Protein AF-A0A2V8P7U5-F1 (afdb_monomer_lite)

Secondary structure (DSSP, 8-state):
--HHHHHHHHHHHHHHTGGG-SEEESSSTTSPPPPTT--HHHHHHHHHHHHHTTSEEEEE---TT-S----EEEEE-HHHHHHHHS-PPPSS-----GGGS----------------

Radius of gyration: 17.37 Å; chains: 1; bounding box: 33×24×70 Å

Structure (mmCIF, N/CA/C/O backbone):
data_AF-A0A2V8P7U5-F1
#
_entry.id   AF-A0A2V8P7U5-F1
#
loop_
_atom_site.group_PDB
_atom_site.id
_atom_site.type_symbol
_atom_site.label_atom_id
_atom_site.label_alt_id
_atom_site.label_comp_id
_atom_site.label_asym_id
_atom_site.label_entity_id
_atom_site.label_seq_id
_atom_site.pdbx_PDB_ins_code
_atom_site.Cartn_x
_atom_site.Cartn_y
_atom_site.Cartn_z
_atom_site.occupancy
_atom_site.B_iso_or_equiv
_atom_site.auth_seq_id
_atom_site.auth_comp_id
_atom_site.auth_asym_id
_atom_site.auth_atom_id
_atom_site.pdbx_PDB_model_num
ATOM 1 N N . MET A 1 1 ? -8.932 -8.031 -11.245 1.00 74.25 1 MET A N 1
ATOM 2 C CA . MET A 1 1 ? -9.147 -7.725 -9.808 1.00 74.25 1 MET A CA 1
ATOM 3 C C . MET A 1 1 ? -9.443 -6.232 -9.661 1.00 74.25 1 MET A C 1
ATOM 5 O O . MET A 1 1 ? -8.947 -5.476 -10.484 1.00 74.25 1 MET A O 1
ATOM 9 N N . LYS A 1 2 ? -10.266 -5.793 -8.693 1.00 84.69 2 LYS A N 1
ATOM 10 C CA . LYS A 1 2 ? -10.538 -4.354 -8.479 1.00 84.69 2 LYS A CA 1
ATOM 11 C C . LYS A 1 2 ? -9.325 -3.661 -7.843 1.00 84.69 2 LYS A C 1
ATOM 13 O O . LYS A 1 2 ? -8.688 -4.234 -6.966 1.00 84.69 2 LYS A O 1
ATOM 18 N N . ASP A 1 3 ? -9.080 -2.411 -8.225 1.00 86.00 3 ASP A N 1
ATOM 19 C CA . ASP A 1 3 ? -7.978 -1.562 -7.737 1.00 86.00 3 ASP A CA 1
ATOM 20 C C . ASP A 1 3 ? -7.973 -1.425 -6.198 1.00 86.00 3 ASP A C 1
ATOM 22 O O . ASP A 1 3 ? -6.934 -1.497 -5.546 1.00 86.00 3 ASP A O 1
ATOM 26 N N . SER A 1 4 ? -9.163 -1.355 -5.586 1.00 88.31 4 SER A N 1
ATOM 27 C CA . SER A 1 4 ? -9.331 -1.301 -4.126 1.00 88.31 4 SER A CA 1
ATOM 28 C C . SER A 1 4 ? -8.852 -2.562 -3.403 1.00 88.31 4 SER A C 1
ATOM 30 O O . SER A 1 4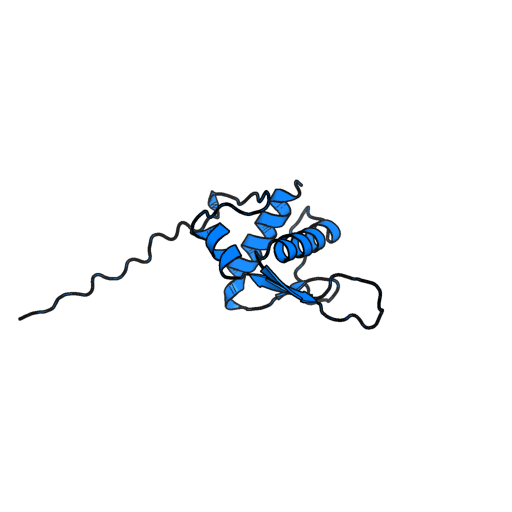 ? -8.362 -2.467 -2.280 1.00 88.31 4 SER A O 1
ATOM 32 N N . VAL A 1 5 ? -8.968 -3.731 -4.039 1.00 89.12 5 VAL A N 1
ATOM 33 C CA . VAL A 1 5 ? -8.516 -5.019 -3.487 1.00 89.12 5 VAL A CA 1
ATOM 34 C C . VAL A 1 5 ? -6.998 -5.123 -3.562 1.00 89.12 5 VAL A C 1
ATOM 36 O O . VAL A 1 5 ? -6.375 -5.606 -2.621 1.00 89.12 5 VAL A O 1
ATOM 39 N N . VAL A 1 6 ? -6.391 -4.636 -4.649 1.00 92.25 6 VAL A N 1
ATOM 40 C CA . VAL A 1 6 ? -4.928 -4.615 -4.791 1.00 92.25 6 VAL A CA 1
ATOM 41 C C . VAL A 1 6 ? -4.306 -3.736 -3.706 1.00 92.25 6 VAL A C 1
ATOM 43 O O . VAL A 1 6 ? -3.409 -4.192 -3.002 1.00 92.25 6 VAL A O 1
ATOM 46 N N . ARG A 1 7 ? -4.851 -2.529 -3.492 1.00 93.38 7 ARG A N 1
ATOM 47 C CA . ARG A 1 7 ? -4.444 -1.648 -2.386 1.00 93.38 7 ARG A CA 1
ATOM 48 C C . ARG A 1 7 ? -4.588 -2.305 -1.018 1.00 93.38 7 ARG A C 1
ATOM 50 O O . ARG A 1 7 ? -3.670 -2.224 -0.214 1.00 93.38 7 ARG A O 1
ATOM 57 N N . GLY A 1 8 ? -5.716 -2.967 -0.758 1.00 91.56 8 GLY A N 1
ATOM 58 C CA . GLY A 1 8 ? -5.953 -3.625 0.529 1.00 91.56 8 GLY A CA 1
ATOM 59 C C . GLY A 1 8 ? -4.958 -4.743 0.800 1.00 91.56 8 GLY A C 1
ATOM 60 O O . GLY A 1 8 ? -4.379 -4.801 1.879 1.00 91.56 8 GLY A O 1
ATOM 61 N N . ARG A 1 9 ? -4.680 -5.576 -0.209 1.00 91.12 9 ARG A N 1
ATOM 62 C CA . ARG A 1 9 ? -3.659 -6.628 -0.113 1.00 91.12 9 ARG A CA 1
ATOM 63 C C . ARG A 1 9 ? -2.257 -6.065 0.105 1.00 91.12 9 ARG A C 1
ATOM 65 O O . ARG A 1 9 ? -1.500 -6.643 0.875 1.00 91.12 9 ARG A O 1
ATOM 72 N N . LEU A 1 10 ? -1.915 -4.956 -0.551 1.00 93.25 10 LEU A N 1
ATOM 73 C CA . LEU A 1 10 ? -0.611 -4.315 -0.382 1.00 93.25 10 LEU A CA 1
ATOM 74 C C . LEU A 1 10 ? -0.443 -3.723 1.016 1.00 93.25 10 LEU A C 1
ATOM 76 O O . LEU A 1 10 ? 0.581 -3.943 1.658 1.00 93.25 10 LEU A O 1
ATOM 80 N N . LEU A 1 11 ? -1.464 -3.015 1.501 1.00 92.69 11 LEU A N 1
ATOM 81 C CA . LEU A 1 11 ? -1.451 -2.431 2.837 1.00 92.69 11 LEU A CA 1
ATOM 82 C C . LEU A 1 11 ? -1.370 -3.521 3.917 1.00 92.69 11 LEU A C 1
ATOM 84 O O . LEU A 1 11 ? -0.586 -3.393 4.852 1.00 92.69 11 LEU A O 1
ATOM 88 N N . GLN A 1 12 ? -2.111 -4.621 3.746 1.00 91.94 12 GLN A N 1
ATOM 89 C CA . GLN A 1 12 ? -2.055 -5.779 4.640 1.00 91.94 12 GLN A CA 1
ATOM 90 C C . GLN A 1 12 ? -0.660 -6.412 4.673 1.00 91.94 12 GLN A C 1
ATOM 92 O O . GLN A 1 12 ? -0.129 -6.654 5.751 1.00 91.94 12 GLN A O 1
ATOM 97 N N . LEU A 1 13 ? -0.044 -6.624 3.508 1.00 93.06 13 LEU A N 1
ATOM 98 C CA . LEU A 1 13 ? 1.302 -7.183 3.410 1.00 93.06 13 LEU A CA 1
ATOM 99 C C . LEU A 1 13 ? 2.328 -6.322 4.162 1.00 93.06 13 LEU A C 1
ATOM 101 O O . LEU A 1 13 ? 3.132 -6.850 4.925 1.00 93.06 13 LEU A O 1
ATOM 105 N N . LEU A 1 14 ? 2.293 -5.000 3.968 1.00 94.06 14 LEU A N 1
ATOM 106 C CA . LEU A 1 14 ? 3.193 -4.080 4.669 1.00 94.06 14 LEU A CA 1
ATOM 107 C C . LEU A 1 14 ? 2.942 -4.059 6.178 1.00 94.06 14 LEU A C 1
ATOM 109 O O . LEU A 1 14 ? 3.883 -3.904 6.951 1.00 94.06 14 LEU A O 1
ATOM 113 N N . TYR A 1 15 ? 1.694 -4.243 6.607 1.00 92.62 15 TYR A N 1
ATOM 114 C CA . TYR A 1 15 ? 1.366 -4.404 8.018 1.00 92.62 15 TYR A CA 1
ATOM 115 C C . TYR A 1 15 ? 1.924 -5.702 8.593 1.00 92.62 15 TYR A C 1
ATOM 117 O O . TYR A 1 15 ? 2.567 -5.670 9.638 1.00 92.62 15 TYR A O 1
ATOM 125 N N . GLU A 1 16 ? 1.734 -6.837 7.922 1.00 91.88 16 GLU A N 1
ATOM 126 C CA . GLU A 1 16 ? 2.271 -8.137 8.354 1.00 91.88 16 GLU A CA 1
ATOM 127 C C . GLU A 1 16 ? 3.804 -8.117 8.439 1.00 91.88 16 GLU A C 1
ATOM 129 O O . GLU A 1 16 ? 4.386 -8.724 9.333 1.00 91.88 16 GLU A O 1
ATOM 134 N N . ARG A 1 17 ? 4.451 -7.358 7.550 1.00 92.94 17 ARG A N 1
ATOM 135 C CA . ARG A 1 17 ? 5.909 -7.217 7.446 1.00 92.94 17 ARG A CA 1
ATOM 136 C C . ARG A 1 17 ? 6.458 -5.983 8.168 1.00 92.94 17 ARG A C 1
ATOM 138 O O . ARG A 1 17 ? 7.630 -5.660 8.016 1.00 92.94 17 ARG A O 1
ATOM 145 N N . ARG A 1 18 ? 5.652 -5.293 8.988 1.00 92.69 18 ARG A N 1
ATOM 146 C CA . ARG A 1 18 ? 6.047 -4.018 9.626 1.00 92.69 18 ARG A CA 1
ATOM 147 C C . ARG A 1 18 ? 7.289 -4.125 10.514 1.00 92.69 18 ARG A C 1
ATOM 149 O O . ARG A 1 18 ? 8.038 -3.162 10.627 1.00 92.69 18 ARG A O 1
ATOM 156 N N . SER A 1 19 ? 7.525 -5.292 11.113 1.00 90.38 19 SER A N 1
ATOM 157 C CA . SER A 1 19 ? 8.715 -5.563 11.929 1.00 90.38 19 SER A CA 1
ATOM 158 C C . SER A 1 19 ? 10.012 -5.637 11.113 1.00 90.38 19 SER A C 1
ATOM 160 O O . SER A 1 19 ? 11.084 -5.490 11.687 1.00 90.38 19 SER A O 1
ATOM 162 N N . GLU A 1 20 ? 9.927 -5.836 9.794 1.00 90.75 20 GLU A N 1
ATOM 163 C CA . GLU A 1 20 ? 11.078 -5.868 8.878 1.00 90.75 20 GLU A CA 1
ATOM 164 C C . GLU A 1 20 ? 11.503 -4.458 8.432 1.00 90.75 20 GLU A C 1
ATOM 166 O O . GLU A 1 20 ? 12.570 -4.281 7.849 1.00 90.75 20 GLU A O 1
ATOM 171 N N . GLY A 1 21 ? 10.692 -3.436 8.723 1.00 90.56 21 GLY A N 1
ATOM 172 C CA . GLY A 1 21 ? 10.934 -2.065 8.289 1.00 90.56 21 GLY A CA 1
ATOM 173 C C . GLY A 1 21 ? 10.542 -1.842 6.827 1.00 90.56 21 GLY A C 1
ATOM 174 O O . GLY A 1 21 ? 9.420 -2.150 6.422 1.00 90.56 21 GLY A O 1
ATOM 175 N N . SER A 1 22 ? 11.436 -1.232 6.046 1.00 92.44 22 SER A N 1
ATOM 176 C CA . SER A 1 22 ? 11.184 -0.902 4.639 1.00 92.44 22 SER A CA 1
ATOM 177 C C . SER A 1 22 ? 11.513 -2.083 3.729 1.00 92.44 22 SER A C 1
ATOM 179 O O . SER A 1 22 ? 12.660 -2.521 3.681 1.00 92.44 22 SER A O 1
ATOM 181 N N . ILE A 1 23 ? 10.530 -2.556 2.960 1.00 93.12 23 ILE A N 1
ATOM 182 C CA . ILE A 1 23 ? 10.686 -3.688 2.036 1.00 93.12 23 ILE A CA 1
ATOM 183 C C . ILE A 1 23 ? 10.690 -3.219 0.570 1.00 93.12 23 ILE A C 1
ATOM 185 O O . ILE A 1 23 ? 9.998 -2.254 0.232 1.00 93.12 23 ILE A O 1
ATOM 189 N N . PRO A 1 24 ? 11.456 -3.869 -0.321 1.00 92.00 24 PRO A N 1
ATOM 190 C CA . PRO A 1 24 ? 11.642 -3.416 -1.700 1.00 92.00 24 PRO A CA 1
ATOM 191 C C . PRO A 1 24 ? 10.476 -3.766 -2.639 1.00 92.00 24 PRO A C 1
ATOM 193 O O . PRO A 1 24 ? 9.912 -4.857 -2.606 1.00 92.00 24 PRO A O 1
ATOM 196 N N . PHE A 1 25 ? 10.183 -2.859 -3.566 1.00 91.06 25 PHE A N 1
ATOM 197 C CA . PHE A 1 25 ? 9.269 -3.010 -4.698 1.00 91.06 25 PHE A CA 1
ATOM 198 C C . PHE A 1 25 ? 9.977 -2.558 -5.983 1.00 91.06 25 PHE A C 1
ATOM 200 O O . PHE A 1 25 ? 10.947 -1.805 -5.945 1.00 91.06 25 PHE A O 1
ATOM 207 N N . GLY A 1 26 ? 9.499 -3.011 -7.144 1.00 87.12 26 GLY A N 1
ATOM 208 C CA . GLY A 1 26 ? 10.049 -2.615 -8.445 1.00 87.12 26 GLY A CA 1
ATOM 209 C C . GLY A 1 26 ? 10.502 -3.803 -9.282 1.00 87.12 26 GLY A C 1
ATOM 210 O O . GLY A 1 26 ? 9.753 -4.769 -9.417 1.00 87.12 26 GLY A O 1
ATOM 211 N N . ARG A 1 27 ? 11.688 -3.710 -9.901 1.00 77.00 27 ARG A N 1
ATOM 212 C CA . ARG A 1 27 ? 12.253 -4.728 -10.814 1.00 77.00 27 ARG A CA 1
ATOM 213 C C . ARG A 1 27 ? 13.427 -5.538 -10.244 1.00 77.00 27 ARG A C 1
ATOM 215 O O . ARG A 1 27 ? 13.839 -6.480 -10.908 1.00 77.00 27 ARG A O 1
ATOM 222 N N . GLY A 1 28 ? 13.936 -5.209 -9.055 1.00 73.12 28 GLY A N 1
ATOM 223 C CA . GLY A 1 28 ? 15.045 -5.949 -8.441 1.00 73.12 28 GLY A CA 1
ATOM 224 C C . GLY A 1 28 ? 14.662 -7.379 -8.047 1.00 73.12 28 GLY A C 1
ATOM 225 O O . GLY A 1 28 ? 13.496 -7.644 -7.759 1.00 73.12 28 GLY A O 1
ATOM 226 N N . GLU A 1 29 ? 15.639 -8.286 -7.992 1.00 76.50 29 GLU A N 1
ATOM 227 C CA . GLU A 1 29 ? 15.436 -9.682 -7.554 1.00 76.50 29 GLU A CA 1
ATOM 228 C C . GLU A 1 29 ? 14.861 -9.785 -6.137 1.00 76.50 29 GLU A C 1
ATOM 230 O O . GLU A 1 29 ? 14.109 -10.703 -5.832 1.00 76.50 29 GLU A O 1
ATOM 235 N N . GLN A 1 30 ? 15.166 -8.803 -5.287 1.00 83.56 30 GLN A N 1
ATOM 236 C CA . GLN A 1 30 ? 14.657 -8.728 -3.919 1.00 83.56 30 GLN A CA 1
ATOM 237 C C . GLN A 1 30 ? 13.247 -8.125 -3.841 1.00 83.56 30 GLN A C 1
ATOM 239 O O . GLN A 1 30 ? 12.635 -8.165 -2.778 1.00 83.56 30 GLN A O 1
ATOM 244 N N . ALA A 1 31 ? 12.722 -7.549 -4.932 1.00 88.38 31 ALA A N 1
ATOM 245 C CA . ALA A 1 31 ? 11.441 -6.854 -4.920 1.00 88.38 31 ALA A CA 1
ATOM 246 C C . ALA A 1 31 ? 10.287 -7.816 -4.637 1.00 88.38 31 ALA A C 1
ATOM 248 O O . ALA A 1 31 ? 10.155 -8.859 -5.281 1.00 88.38 31 ALA A O 1
ATOM 249 N N . VAL A 1 32 ? 9.396 -7.413 -3.735 1.00 92.06 32 VAL A N 1
ATOM 250 C CA . VAL A 1 32 ? 8.263 -8.241 -3.339 1.00 92.06 32 VAL A CA 1
ATOM 251 C C . VAL A 1 32 ? 7.320 -8.440 -4.532 1.00 92.06 32 VAL A C 1
ATOM 253 O O . VAL A 1 32 ? 6.761 -7.460 -5.051 1.00 92.06 32 VAL A O 1
ATOM 256 N N . PRO A 1 33 ? 7.138 -9.690 -5.005 1.00 90.81 33 PRO A N 1
ATOM 257 C CA . PRO A 1 33 ? 6.330 -9.956 -6.182 1.00 90.81 33 PRO A CA 1
ATOM 258 C C . PRO A 1 33 ? 4.841 -9.732 -5.888 1.00 90.81 33 PRO A C 1
ATOM 260 O O . PRO A 1 33 ? 4.391 -9.915 -4.752 1.00 90.81 33 PRO A O 1
ATOM 263 N N . PRO A 1 34 ? 4.040 -9.367 -6.905 1.00 90.44 34 PRO A N 1
ATOM 264 C CA . PRO A 1 34 ? 2.599 -9.297 -6.738 1.00 90.44 34 PRO A CA 1
ATOM 265 C C . PRO A 1 34 ? 2.032 -10.691 -6.417 1.00 90.44 34 PRO A C 1
ATOM 267 O O . PRO A 1 34 ? 2.443 -11.676 -7.039 1.00 90.44 34 PRO A O 1
ATOM 270 N N . PRO A 1 35 ? 1.053 -10.798 -5.502 1.00 87.12 35 PRO A N 1
ATOM 271 C CA . PRO A 1 35 ? 0.353 -12.055 -5.287 1.00 87.12 35 PRO A CA 1
ATOM 272 C C . PRO A 1 35 ? -0.395 -12.497 -6.554 1.00 87.12 35 PRO A C 1
ATOM 274 O O . PRO A 1 35 ? -0.788 -11.672 -7.384 1.00 87.12 35 PRO A O 1
ATOM 277 N N . GLY A 1 36 ? -0.617 -13.809 -6.688 1.00 86.69 36 GLY A N 1
ATOM 278 C CA . GLY A 1 36 ? -1.217 -14.418 -7.878 1.00 86.69 36 GLY A CA 1
ATOM 279 C C . GLY A 1 36 ? -2.483 -13.700 -8.368 1.00 86.69 36 GLY A C 1
ATOM 280 O O . GLY A 1 36 ? -3.372 -13.357 -7.583 1.00 86.69 36 GLY A O 1
ATOM 281 N N . GLY A 1 37 ? -2.551 -13.460 -9.681 1.00 86.31 37 GLY A N 1
ATOM 282 C CA . GLY A 1 37 ? -3.667 -12.766 -10.333 1.00 86.31 37 GLY A CA 1
ATOM 283 C C . GLY A 1 37 ? -3.609 -11.232 -10.291 1.00 86.31 37 GLY A C 1
ATOM 284 O O . GLY A 1 37 ? -4.558 -10.586 -10.741 1.00 86.31 37 GLY A O 1
ATOM 285 N N . ILE A 1 38 ? -2.527 -10.637 -9.775 1.00 90.50 38 ILE A N 1
ATOM 286 C CA . ILE A 1 38 ? -2.271 -9.189 -9.811 1.00 90.50 38 ILE A CA 1
ATOM 287 C C . ILE A 1 38 ? -1.105 -8.904 -10.763 1.00 90.50 38 ILE A C 1
ATOM 289 O O . ILE A 1 38 ? -0.051 -9.533 -10.682 1.00 90.50 38 ILE A O 1
ATOM 293 N N . SER A 1 39 ? -1.280 -7.945 -11.677 1.00 90.38 39 SER A N 1
ATOM 294 C CA . SER A 1 39 ? -0.196 -7.538 -12.574 1.00 90.38 39 SER A CA 1
ATOM 295 C C . SER A 1 39 ? 0.850 -6.709 -11.821 1.00 90.38 39 SER A C 1
ATOM 297 O O . SER A 1 39 ? 0.514 -5.932 -10.925 1.00 90.38 39 SER A O 1
ATOM 299 N N . ARG A 1 40 ? 2.129 -6.803 -12.216 1.00 88.50 40 ARG A N 1
ATOM 300 C CA . ARG A 1 40 ? 3.199 -5.973 -11.626 1.00 88.50 40 ARG A CA 1
ATOM 301 C C . ARG A 1 40 ? 2.890 -4.475 -11.746 1.00 88.50 40 ARG A C 1
ATOM 303 O O . ARG A 1 40 ? 3.205 -3.713 -10.842 1.00 88.50 40 ARG A O 1
ATOM 310 N N . ARG A 1 41 ? 2.243 -4.054 -12.837 1.00 88.25 41 ARG A N 1
ATOM 311 C CA . ARG A 1 41 ? 1.837 -2.657 -13.041 1.00 88.25 41 ARG A CA 1
ATOM 312 C C . ARG A 1 41 ? 0.807 -2.211 -12.005 1.00 88.25 41 ARG A C 1
ATOM 314 O O . ARG A 1 41 ? 0.993 -1.163 -11.402 1.00 88.25 41 ARG A O 1
ATOM 321 N N . ASP A 1 42 ? -0.248 -2.995 -11.790 1.00 91.81 42 ASP A N 1
ATOM 322 C CA . ASP A 1 42 ? -1.297 -2.647 -10.821 1.00 91.81 42 ASP A CA 1
ATOM 323 C C . ASP A 1 42 ? -0.758 -2.682 -9.387 1.00 91.81 42 ASP A C 1
ATOM 325 O O . ASP A 1 42 ? -1.137 -1.861 -8.557 1.00 91.81 42 ASP A O 1
ATOM 329 N N . TRP A 1 43 ? 0.184 -3.586 -9.114 1.00 92.06 43 TRP A N 1
ATOM 330 C CA . TRP A 1 43 ? 0.891 -3.659 -7.840 1.00 92.06 43 TRP A CA 1
ATOM 331 C C . TRP A 1 43 ? 1.692 -2.390 -7.539 1.00 92.06 43 TRP A C 1
ATOM 333 O O . TRP A 1 43 ? 1.493 -1.767 -6.501 1.00 92.06 43 TRP A O 1
ATOM 343 N N . LEU A 1 44 ? 2.531 -1.944 -8.479 1.00 91.00 44 LEU A N 1
ATOM 344 C CA . LEU A 1 44 ? 3.305 -0.707 -8.324 1.00 91.00 44 LEU A CA 1
ATOM 345 C C . LEU A 1 44 ? 2.413 0.542 -8.336 1.00 91.00 44 LEU A C 1
ATOM 347 O O . LEU A 1 44 ? 2.693 1.511 -7.634 1.00 91.00 44 LEU A O 1
ATOM 351 N N . ARG A 1 45 ? 1.298 0.514 -9.075 1.00 90.94 45 ARG A N 1
ATOM 352 C CA . ARG A 1 45 ? 0.293 1.581 -9.022 1.00 90.94 45 ARG A CA 1
ATOM 353 C C . ARG A 1 45 ? -0.342 1.685 -7.635 1.00 90.94 45 ARG A C 1
ATOM 355 O O . ARG A 1 45 ? -0.536 2.795 -7.148 1.00 90.94 45 ARG A O 1
ATOM 362 N N . ALA A 1 46 ? -0.630 0.554 -6.992 1.00 93.06 46 ALA A N 1
ATOM 363 C CA . ALA A 1 46 ? -1.152 0.539 -5.632 1.00 93.06 46 ALA A CA 1
ATOM 364 C C . ALA A 1 46 ? -0.141 1.104 -4.622 1.00 93.06 46 ALA A C 1
ATOM 366 O O . ALA A 1 46 ? -0.557 1.837 -3.730 1.00 93.06 46 ALA A O 1
ATOM 367 N N . VAL A 1 47 ? 1.165 0.843 -4.789 1.00 92.94 47 VAL A N 1
ATOM 368 C CA . VAL A 1 47 ? 2.223 1.491 -3.984 1.00 92.94 47 VAL A CA 1
ATOM 369 C C . VAL A 1 47 ? 2.146 3.011 -4.126 1.00 92.94 47 VAL A C 1
ATOM 371 O O . VAL A 1 47 ? 2.047 3.718 -3.126 1.00 92.94 47 VAL A O 1
ATOM 374 N N . ALA A 1 48 ? 2.131 3.511 -5.366 1.00 90.94 48 ALA A N 1
ATOM 375 C CA . ALA A 1 48 ? 2.089 4.946 -5.635 1.00 90.94 48 ALA A CA 1
ATOM 376 C C . ALA A 1 48 ? 0.851 5.610 -5.011 1.00 90.94 48 ALA A C 1
ATOM 378 O O . ALA A 1 48 ? 0.974 6.622 -4.329 1.00 90.94 48 ALA A O 1
ATOM 379 N N . GLN A 1 49 ? -0.329 5.002 -5.166 1.00 92.75 49 GLN A N 1
ATOM 380 C CA . GLN A 1 49 ? -1.565 5.508 -4.565 1.00 92.75 49 GLN A CA 1
ATOM 381 C C . GLN A 1 49 ? -1.513 5.476 -3.033 1.00 92.75 49 GLN A C 1
ATOM 383 O O . GLN A 1 49 ? -1.843 6.455 -2.378 1.00 92.75 49 GLN A O 1
ATOM 388 N N . LEU A 1 50 ? -1.091 4.372 -2.419 1.00 93.88 50 LEU A N 1
ATOM 389 C CA . LEU A 1 50 ? -1.015 4.305 -0.956 1.00 93.88 50 LEU A CA 1
ATOM 390 C C . LEU A 1 50 ? -0.030 5.339 -0.388 1.00 93.88 50 LEU A C 1
ATOM 392 O O . LEU A 1 50 ? -0.278 5.883 0.688 1.00 93.88 50 LEU A O 1
ATOM 396 N N . SER A 1 51 ? 1.045 5.644 -1.118 1.00 93.06 51 SER A N 1
ATOM 397 C CA . SER A 1 51 ? 1.992 6.699 -0.752 1.00 93.06 51 SER A CA 1
ATOM 398 C C . SER A 1 51 ? 1.396 8.100 -0.913 1.00 93.06 51 SER A C 1
ATOM 400 O O . SER A 1 51 ? 1.489 8.908 0.013 1.00 93.06 51 SER A O 1
ATOM 402 N N . GLU A 1 52 ? 0.726 8.370 -2.038 1.00 93.12 52 GLU A N 1
ATOM 403 C CA . GLU A 1 52 ? 0.022 9.633 -2.316 1.00 93.12 52 GLU A CA 1
ATOM 404 C C . GLU A 1 52 ? -0.956 9.984 -1.189 1.00 93.12 52 GLU A C 1
ATOM 406 O O . GLU A 1 52 ? -1.000 11.118 -0.712 1.00 93.12 52 GLU A O 1
ATOM 411 N N . TYR A 1 53 ? -1.664 8.974 -0.688 1.00 93.56 53 TYR A N 1
ATOM 412 C CA . TYR A 1 53 ? -2.630 9.111 0.396 1.00 93.56 53 TYR A CA 1
ATOM 413 C C . TYR A 1 53 ? -2.052 8.865 1.796 1.00 93.56 53 TYR A C 1
ATOM 415 O O . TYR A 1 53 ? -2.809 8.696 2.752 1.00 93.56 53 TYR A O 1
ATOM 423 N N . ARG A 1 54 ? -0.719 8.875 1.933 1.00 93.19 54 ARG A N 1
ATOM 424 C CA . ARG A 1 54 ? 0.004 8.820 3.215 1.00 93.19 54 ARG A CA 1
ATOM 425 C C . ARG A 1 54 ? -0.350 7.615 4.086 1.00 93.19 54 ARG A C 1
ATOM 427 O O . ARG A 1 54 ? -0.310 7.713 5.306 1.00 93.19 54 ARG A O 1
ATOM 434 N N . LEU A 1 55 ? -0.671 6.479 3.476 1.00 94.12 55 LEU A N 1
ATOM 435 C CA . LEU A 1 55 ? -0.883 5.210 4.184 1.00 94.12 55 LEU A CA 1
ATOM 436 C C . LEU A 1 55 ? 0.417 4.412 4.337 1.00 94.12 55 LEU A C 1
ATOM 438 O O . LEU A 1 55 ? 0.498 3.492 5.150 1.00 94.12 55 LEU A O 1
ATOM 442 N N . ILE A 1 56 ? 1.424 4.749 3.535 1.00 95.62 56 ILE A N 1
ATOM 443 C CA . ILE A 1 56 ? 2.753 4.146 3.556 1.00 95.62 56 ILE A CA 1
ATOM 444 C C . ILE A 1 56 ? 3.798 5.245 3.368 1.00 95.62 56 ILE A C 1
ATOM 446 O O . ILE A 1 56 ? 3.539 6.249 2.695 1.00 95.62 56 ILE A O 1
ATOM 450 N N . ASP A 1 57 ? 4.990 5.020 3.905 1.00 94.94 57 ASP A N 1
ATOM 451 C CA . ASP A 1 57 ? 6.175 5.776 3.521 1.00 94.94 57 ASP A CA 1
ATOM 452 C C . ASP A 1 57 ? 6.831 5.084 2.327 1.00 94.94 57 ASP A C 1
ATOM 454 O O . ASP A 1 57 ? 7.107 3.883 2.371 1.00 94.94 57 ASP A O 1
ATOM 458 N N . TRP A 1 58 ? 7.069 5.847 1.260 1.00 92.75 58 TRP A N 1
ATOM 459 C CA . TRP A 1 58 ? 7.739 5.387 0.046 1.00 92.75 58 TRP A CA 1
ATOM 460 C C . TRP A 1 58 ? 9.054 6.132 -0.131 1.00 92.75 58 TRP A C 1
ATOM 462 O O . TRP A 1 58 ? 9.093 7.362 -0.070 1.00 92.75 58 TRP A O 1
ATOM 472 N N . THR A 1 59 ? 10.119 5.388 -0.401 1.00 90.25 59 THR A N 1
ATOM 473 C CA . THR A 1 59 ? 11.417 5.944 -0.776 1.00 90.25 59 THR A CA 1
ATOM 474 C C . THR A 1 59 ? 11.799 5.380 -2.141 1.00 90.25 59 THR A C 1
ATOM 476 O O . THR A 1 59 ? 12.019 4.170 -2.241 1.00 90.25 59 THR A O 1
ATOM 479 N N . PRO A 1 60 ? 11.850 6.207 -3.201 1.00 84.25 60 PRO A N 1
ATOM 480 C CA . PRO A 1 60 ? 12.278 5.737 -4.510 1.00 84.25 60 PRO A CA 1
ATOM 481 C C . PRO A 1 60 ? 13.741 5.288 -4.445 1.00 84.25 60 PRO A C 1
ATOM 483 O O . PRO A 1 60 ? 14.564 5.921 -3.788 1.00 84.25 60 PRO A O 1
ATOM 486 N N . LEU A 1 61 ? 14.054 4.193 -5.129 1.00 78.25 61 LEU A N 1
ATOM 487 C CA . LEU A 1 61 ? 15.423 3.767 -5.378 1.00 78.25 61 LEU A CA 1
ATOM 488 C C . LEU A 1 61 ? 15.782 4.306 -6.760 1.00 78.25 61 LEU A C 1
ATOM 490 O O . LEU A 1 61 ? 15.133 3.939 -7.740 1.00 78.25 61 LEU A O 1
ATOM 494 N N . GLU A 1 62 ? 16.750 5.218 -6.833 1.00 63.47 62 GLU A N 1
ATOM 495 C CA . GLU A 1 62 ? 17.201 5.765 -8.112 1.00 63.47 62 GLU A CA 1
ATOM 496 C C . GLU A 1 62 ? 17.750 4.634 -8.983 1.00 63.47 62 GLU A C 1
ATOM 498 O O . GLU A 1 62 ? 18.802 4.059 -8.706 1.00 63.47 62 GLU A O 1
ATOM 503 N N . ASP A 1 63 ? 17.021 4.307 -10.048 1.00 58.38 63 ASP A N 1
ATOM 504 C CA . ASP A 1 63 ? 17.590 3.556 -11.152 1.00 58.38 63 ASP A CA 1
ATOM 505 C C . ASP A 1 63 ? 18.347 4.558 -12.026 1.00 58.38 63 ASP A C 1
ATOM 507 O O . ASP A 1 63 ? 17.776 5.543 -12.506 1.00 58.38 63 ASP A O 1
ATOM 511 N N . GLN A 1 64 ? 19.641 4.311 -12.226 1.00 53.00 64 GLN A N 1
ATOM 512 C CA . GLN A 1 64 ? 20.559 5.171 -12.983 1.00 53.00 64 GLN A CA 1
ATOM 513 C C . GLN A 1 64 ? 20.116 5.420 -14.443 1.00 53.00 64 GLN A C 1
ATOM 515 O O . GLN A 1 64 ? 20.756 6.187 -15.157 1.00 53.00 64 GLN A O 1
ATOM 520 N N . SER A 1 65 ? 19.025 4.798 -14.903 1.00 54.00 65 SER A N 1
ATOM 521 C CA . SER A 1 65 ? 18.515 4.906 -16.269 1.00 54.00 65 SER A CA 1
ATOM 522 C C . SER A 1 65 ? 17.597 6.105 -16.529 1.00 54.00 65 SER A C 1
ATOM 524 O O . SER A 1 65 ? 17.183 6.286 -17.673 1.00 54.00 65 SER A O 1
ATOM 526 N N . GLY A 1 66 ? 17.188 6.887 -15.519 1.00 49.66 66 GLY A N 1
ATOM 527 C CA . GLY A 1 66 ? 16.310 8.063 -15.706 1.00 49.66 66 GLY A CA 1
ATOM 528 C C . GLY A 1 66 ? 14.903 7.761 -16.261 1.00 49.66 66 GLY A C 1
ATOM 529 O O . GLY A 1 66 ? 14.063 8.652 -16.379 1.00 49.66 66 GLY A O 1
ATOM 530 N N . MET A 1 67 ? 14.608 6.500 -16.578 1.00 45.09 67 MET A N 1
ATOM 531 C CA . MET A 1 67 ? 13.281 6.008 -16.915 1.00 45.09 67 MET A CA 1
ATOM 532 C C . MET A 1 67 ? 12.574 5.658 -15.614 1.00 45.09 67 MET A C 1
ATOM 534 O O . MET A 1 67 ? 13.000 4.737 -14.925 1.00 45.09 67 MET A O 1
ATOM 538 N N . GLY A 1 68 ? 11.507 6.398 -15.296 1.00 51.75 68 GLY A N 1
ATOM 539 C CA . GLY A 1 68 ? 10.685 6.296 -14.083 1.00 51.75 68 GLY A CA 1
ATOM 540 C C . GLY A 1 68 ? 10.065 4.918 -13.839 1.00 51.75 68 GLY A C 1
ATOM 541 O O . GLY A 1 68 ? 8.853 4.721 -13.919 1.00 51.75 68 GLY A O 1
ATOM 542 N N . LEU A 1 69 ? 10.907 3.946 -13.522 1.00 54.72 69 LEU A N 1
ATOM 543 C CA . LEU A 1 69 ? 10.541 2.659 -12.983 1.00 54.72 69 LEU A CA 1
ATOM 544 C C . LEU A 1 69 ? 10.402 2.860 -11.484 1.00 54.72 69 LEU A C 1
ATOM 546 O O . LEU A 1 69 ? 11.368 3.205 -10.819 1.00 54.72 69 LEU A O 1
ATOM 550 N N . LEU A 1 70 ? 9.180 2.673 -10.978 1.00 67.81 70 LEU A N 1
ATOM 551 C CA . LEU A 1 70 ? 8.801 2.758 -9.564 1.00 67.81 70 LEU A CA 1
ATOM 552 C C . LEU A 1 70 ? 9.481 1.643 -8.744 1.00 67.81 70 LEU A C 1
ATOM 554 O O . LEU A 1 70 ? 8.819 0.764 -8.193 1.00 67.81 70 LEU A O 1
ATOM 558 N N . ALA A 1 71 ? 10.809 1.616 -8.745 1.00 80.19 71 ALA A N 1
ATOM 559 C CA . ALA A 1 71 ? 11.615 0.843 -7.830 1.00 80.19 71 ALA A CA 1
ATOM 560 C C . ALA A 1 71 ? 11.881 1.692 -6.592 1.00 80.19 71 ALA A C 1
ATOM 562 O O . ALA A 1 71 ? 12.008 2.914 -6.665 1.00 80.19 71 ALA A O 1
ATOM 563 N N . GLY A 1 72 ? 11.894 1.047 -5.440 1.00 88.44 72 GLY A N 1
ATOM 564 C CA . GLY A 1 72 ? 11.959 1.738 -4.165 1.00 88.44 72 GLY A CA 1
ATOM 565 C C . GLY A 1 72 ? 11.620 0.814 -3.026 1.00 88.44 72 GLY A C 1
ATOM 566 O O . GLY A 1 72 ? 11.322 -0.363 -3.225 1.00 88.44 72 GLY A O 1
ATOM 567 N N . VAL A 1 73 ? 11.671 1.356 -1.824 1.00 91.50 73 VAL A N 1
ATOM 568 C CA . VAL A 1 73 ? 11.300 0.645 -0.610 1.00 91.50 73 VAL A CA 1
ATOM 569 C C . VAL A 1 73 ? 10.073 1.296 0.006 1.00 91.50 73 VAL A C 1
ATOM 571 O O . VAL A 1 73 ? 9.918 2.518 -0.023 1.00 91.50 73 VAL A O 1
ATOM 574 N N . ALA A 1 74 ? 9.190 0.468 0.553 1.00 94.62 74 ALA A N 1
ATOM 575 C CA . ALA A 1 74 ? 7.984 0.918 1.225 1.00 94.62 74 ALA A CA 1
ATOM 576 C C . ALA A 1 74 ? 7.890 0.326 2.627 1.00 94.62 74 ALA A C 1
ATOM 578 O O . ALA A 1 74 ? 8.236 -0.836 2.838 1.00 94.62 74 ALA A O 1
ATOM 579 N N . LYS A 1 75 ? 7.342 1.097 3.561 1.00 95.69 75 LYS A N 1
ATOM 580 C CA . LYS A 1 75 ? 6.900 0.610 4.872 1.00 95.69 75 LYS A CA 1
ATOM 581 C C . LYS A 1 75 ? 5.527 1.175 5.197 1.00 95.69 75 LYS A C 1
ATOM 583 O O . LYS A 1 75 ? 5.185 2.272 4.755 1.00 95.69 75 LYS A O 1
ATOM 588 N N . ILE A 1 76 ? 4.740 0.442 5.976 1.00 95.31 76 ILE A N 1
ATOM 589 C CA . ILE A 1 76 ? 3.499 0.999 6.514 1.00 95.31 76 ILE A CA 1
ATOM 590 C C . ILE A 1 76 ? 3.827 2.082 7.548 1.00 95.31 76 ILE A C 1
ATOM 592 O O . ILE A 1 76 ? 4.801 1.952 8.290 1.00 95.31 76 ILE A O 1
ATOM 596 N N . ASN A 1 77 ? 3.018 3.136 7.596 1.00 94.25 77 ASN A N 1
ATOM 597 C CA . ASN A 1 77 ? 3.132 4.180 8.612 1.00 94.25 77 ASN A CA 1
ATOM 598 C C . ASN A 1 77 ? 1.981 4.099 9.628 1.00 94.25 77 ASN A C 1
ATOM 600 O O . ASN A 1 77 ? 1.054 3.299 9.476 1.00 94.25 77 ASN A O 1
ATOM 604 N N . ASP A 1 78 ? 2.005 4.955 10.649 1.00 92.88 78 ASP A N 1
ATOM 605 C CA . ASP A 1 78 ? 0.992 4.976 11.712 1.00 92.88 78 ASP A CA 1
ATOM 606 C C . ASP A 1 78 ? -0.440 5.146 11.194 1.00 92.88 78 ASP A C 1
ATOM 608 O O . ASP A 1 78 ? -1.382 4.583 11.755 1.00 92.88 78 ASP A O 1
ATOM 612 N N . PHE A 1 79 ? -0.634 5.912 10.117 1.00 92.00 79 PHE A N 1
ATOM 613 C CA . PHE A 1 79 ? -1.963 6.111 9.549 1.00 92.00 79 PHE A CA 1
ATOM 614 C C . PHE A 1 79 ? -2.465 4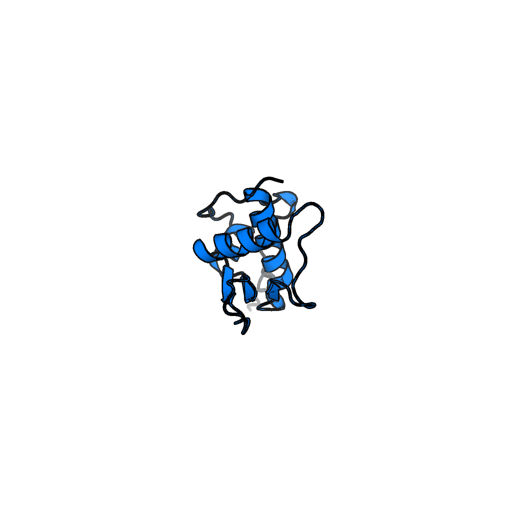.855 8.830 1.00 92.00 79 PHE A C 1
ATOM 616 O O . PHE A 1 79 ? -3.603 4.439 9.052 1.00 92.00 79 PHE A O 1
ATOM 623 N N . GLY A 1 80 ? -1.609 4.197 8.043 1.00 91.00 80 GLY A N 1
ATOM 624 C CA . GLY A 1 80 ? -1.910 2.902 7.433 1.00 91.00 80 GLY A CA 1
ATOM 625 C C . GLY A 1 80 ? -2.229 1.823 8.468 1.00 91.00 80 GLY A C 1
ATOM 626 O O . GLY A 1 80 ? -3.176 1.057 8.283 1.00 91.00 80 GLY A O 1
ATOM 627 N N . ILE A 1 81 ? -1.499 1.805 9.587 1.00 91.38 81 ILE A N 1
ATOM 628 C CA . ILE A 1 81 ? -1.762 0.905 10.718 1.00 91.38 81 ILE A CA 1
ATOM 629 C C . ILE A 1 81 ? -3.154 1.177 11.304 1.00 91.38 81 ILE A C 1
ATOM 631 O O . ILE A 1 81 ? -3.961 0.257 11.418 1.00 91.38 81 ILE A O 1
ATOM 635 N N . LYS A 1 82 ? -3.492 2.442 11.593 1.00 89.56 82 LYS A N 1
ATOM 636 C CA . LYS A 1 82 ? -4.816 2.823 12.123 1.00 89.56 82 LYS A CA 1
ATOM 637 C C . LYS A 1 82 ? -5.971 2.452 11.189 1.00 89.56 82 LYS A C 1
ATOM 639 O O . LYS A 1 82 ? -7.038 2.075 11.669 1.00 89.56 82 LYS A O 1
ATOM 644 N N . VAL A 1 83 ? -5.776 2.538 9.872 1.00 87.38 83 VAL A N 1
ATOM 645 C CA . VAL A 1 83 ? -6.777 2.105 8.879 1.00 87.38 83 VAL A CA 1
ATOM 646 C C . VAL A 1 83 ? -7.062 0.602 8.979 1.00 87.38 83 VAL A C 1
ATOM 648 O O . VAL A 1 83 ? -8.210 0.188 8.811 1.00 87.38 83 VAL A O 1
ATOM 651 N N . LEU A 1 84 ? -6.049 -0.215 9.278 1.00 85.19 84 LEU A N 1
ATOM 652 C CA . LEU A 1 84 ? -6.208 -1.663 9.434 1.00 85.19 84 LEU A CA 1
ATOM 653 C C . LEU A 1 84 ? -6.740 -2.060 10.818 1.00 85.19 84 LEU A C 1
ATOM 655 O O . LEU A 1 84 ? -7.645 -2.888 10.899 1.00 85.19 84 LEU A O 1
ATOM 659 N N . GLU A 1 85 ? -6.200 -1.475 11.888 1.00 84.31 85 GLU A N 1
ATOM 660 C CA . GLU A 1 85 ? -6.469 -1.887 13.273 1.00 84.31 85 GLU A CA 1
ATOM 661 C C . GLU A 1 85 ? -7.694 -1.200 13.882 1.00 84.31 85 GLU A C 1
ATOM 663 O O . GLU A 1 85 ? -8.556 -1.848 14.468 1.00 84.31 85 GLU A O 1
ATOM 668 N N . ALA A 1 86 ? -7.787 0.122 13.737 1.00 73.00 86 ALA A N 1
ATOM 669 C CA . ALA A 1 86 ? -8.822 0.931 14.378 1.00 73.00 86 ALA A CA 1
ATOM 670 C C . ALA A 1 86 ? -10.044 1.158 13.473 1.00 73.00 86 ALA A C 1
ATOM 672 O O . ALA A 1 86 ? -10.959 1.893 13.839 1.00 73.00 86 ALA A O 1
ATOM 673 N N . GLY A 1 87 ? -10.043 0.578 12.267 1.00 72.12 87 GLY A N 1
ATOM 674 C CA . GLY A 1 87 ? -11.096 0.792 11.276 1.00 72.12 87 GLY A CA 1
ATOM 675 C C . GLY A 1 87 ? -11.221 2.253 10.837 1.00 72.12 87 GLY A C 1
ATOM 676 O O . GLY A 1 87 ? -12.299 2.667 10.411 1.00 72.12 87 GLY A O 1
ATOM 677 N N . ALA A 1 88 ? -10.143 3.040 10.953 1.00 77.31 88 ALA A N 1
ATOM 678 C CA . ALA A 1 88 ? -10.143 4.426 10.505 1.00 77.31 88 ALA A CA 1
ATOM 679 C C . ALA A 1 88 ? -10.529 4.491 9.021 1.00 77.31 88 ALA A C 1
ATOM 681 O O . ALA A 1 88 ? -10.053 3.691 8.211 1.00 77.31 88 ALA A O 1
ATOM 682 N N . ALA A 1 89 ? -11.402 5.436 8.665 1.00 79.56 89 ALA A N 1
ATOM 683 C CA . ALA A 1 89 ? -11.878 5.567 7.296 1.00 79.56 89 ALA A CA 1
ATOM 684 C C . ALA A 1 89 ? -10.692 5.872 6.362 1.00 79.56 89 ALA A C 1
ATOM 686 O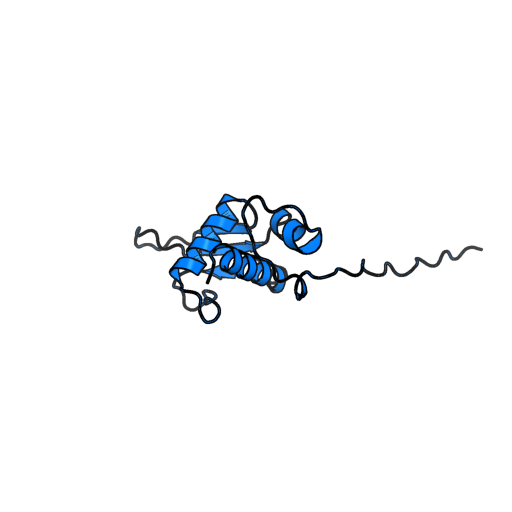 O . ALA A 1 89 ? -10.050 6.916 6.520 1.00 79.56 89 ALA A O 1
ATOM 687 N N . PRO A 1 90 ? -10.372 4.988 5.398 1.00 80.56 90 PRO A N 1
ATOM 688 C CA . PRO A 1 90 ? -9.269 5.240 4.495 1.00 80.56 90 PRO A CA 1
ATOM 689 C C . PRO A 1 90 ? -9.627 6.402 3.556 1.00 80.56 90 PRO A C 1
ATOM 691 O O . PRO A 1 90 ? -10.754 6.468 3.058 1.00 80.56 90 PRO A O 1
ATOM 694 N N . PRO A 1 91 ? -8.670 7.290 3.240 1.00 81.25 91 PRO A N 1
ATOM 695 C CA . PRO A 1 91 ? -8.894 8.429 2.343 1.00 81.25 91 PRO A CA 1
ATOM 696 C C . PRO A 1 91 ? -9.140 8.003 0.884 1.00 81.25 91 PRO A C 1
ATOM 698 O O . PRO A 1 91 ? -9.562 8.806 0.056 1.00 81.25 91 PRO A O 1
ATOM 701 N N . ILE A 1 92 ? -8.900 6.727 0.567 1.00 87.50 92 ILE A N 1
ATOM 702 C CA . ILE A 1 92 ? -9.223 6.089 -0.709 1.00 87.50 92 ILE A CA 1
ATOM 703 C C . ILE A 1 9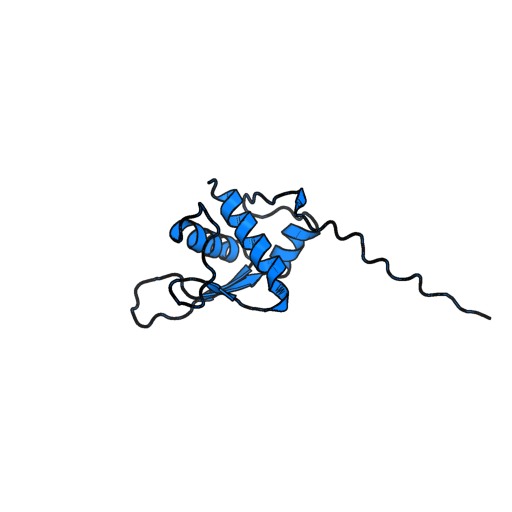2 ? -9.981 4.793 -0.495 1.00 87.50 92 ILE A C 1
ATOM 705 O O . ILE A 1 92 ? -9.873 4.147 0.541 1.00 87.50 92 ILE A O 1
ATOM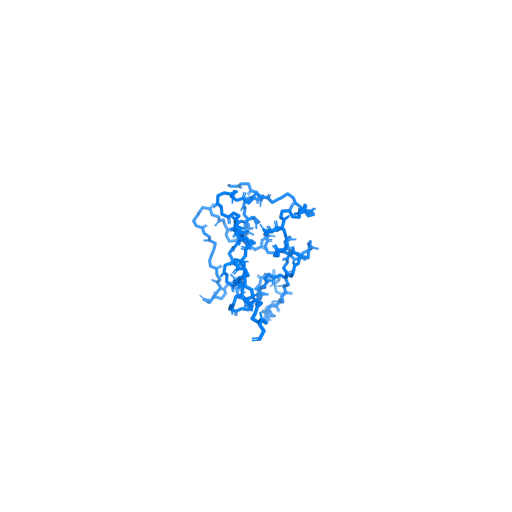 709 N N . ARG A 1 93 ? -10.713 4.355 -1.523 1.00 86.00 93 ARG A N 1
ATOM 710 C CA . ARG A 1 93 ? -11.409 3.064 -1.488 1.00 86.00 93 ARG A CA 1
ATOM 711 C C . ARG A 1 93 ? -10.402 1.921 -1.376 1.00 86.00 93 ARG A C 1
ATOM 713 O O . ARG A 1 93 ? -9.703 1.619 -2.345 1.00 86.00 93 ARG A O 1
ATOM 720 N N . ILE A 1 94 ? -10.377 1.250 -0.234 1.00 84.19 94 ILE A N 1
ATOM 721 C CA . ILE A 1 94 ? -9.554 0.068 0.028 1.00 84.19 94 ILE A CA 1
ATOM 722 C C . ILE A 1 94 ? -10.492 -1.058 0.441 1.00 84.19 94 ILE A C 1
ATOM 724 O O . ILE A 1 94 ? -11.391 -0.861 1.251 1.00 84.19 94 ILE A O 1
ATOM 728 N N . SER A 1 95 ? -10.310 -2.229 -0.159 1.00 84.56 95 SER A N 1
ATOM 729 C CA . SER A 1 95 ? -11.037 -3.436 0.217 1.00 84.56 95 SER A CA 1
ATOM 730 C C . SER A 1 95 ? -10.109 -4.283 1.073 1.00 84.56 95 SER A C 1
ATOM 732 O O . SER A 1 95 ? -9.207 -4.932 0.546 1.00 84.56 95 SER A O 1
ATOM 734 N N . ILE A 1 96 ? -10.308 -4.216 2.385 1.00 76.12 96 ILE A N 1
ATOM 735 C CA . ILE A 1 96 ? -9.614 -5.053 3.363 1.00 76.12 96 ILE A CA 1
ATOM 736 C C . ILE A 1 96 ? -10.496 -6.279 3.579 1.00 76.12 96 ILE A C 1
ATOM 738 O O . ILE A 1 96 ? -11.708 -6.141 3.736 1.00 76.12 96 ILE A O 1
ATOM 742 N N . ASP A 1 97 ? -9.902 -7.467 3.533 1.00 67.56 97 ASP A N 1
ATOM 743 C CA . ASP A 1 97 ? -10.613 -8.679 3.925 1.00 67.56 97 ASP A CA 1
ATOM 744 C C . ASP A 1 97 ? -10.924 -8.574 5.422 1.00 67.56 97 ASP A C 1
ATOM 746 O O . ASP A 1 97 ? -10.005 -8.529 6.236 1.00 67.56 97 ASP A O 1
ATOM 750 N N . GLU A 1 98 ? -12.199 -8.452 5.792 1.00 61.19 98 GLU A N 1
ATOM 751 C CA . GLU A 1 98 ? -12.586 -8.190 7.186 1.00 61.19 98 GLU A CA 1
ATOM 752 C C . GLU A 1 98 ? -12.198 -9.342 8.118 1.00 61.19 98 GLU A C 1
ATOM 754 O O . GLU A 1 98 ? -11.856 -9.096 9.270 1.00 61.19 98 GLU A O 1
ATOM 759 N N . SER A 1 99 ? -12.120 -10.572 7.599 1.00 57.22 99 SER A N 1
ATOM 760 C CA . SER A 1 99 ? -11.575 -11.743 8.301 1.00 57.22 99 SER A CA 1
ATOM 761 C C . SER A 1 99 ? -10.081 -11.616 8.629 1.00 57.22 99 SER A C 1
ATOM 763 O O . SER A 1 99 ? -9.580 -12.341 9.484 1.00 57.22 99 SER A O 1
ATOM 765 N N . ARG A 1 100 ? -9.363 -10.714 7.946 1.00 55.56 100 ARG A N 1
ATOM 766 C CA . ARG A 1 100 ? -7.948 -10.386 8.177 1.00 55.56 100 ARG A CA 1
ATOM 767 C C . ARG A 1 100 ? -7.731 -9.055 8.881 1.00 55.56 100 ARG A C 1
ATOM 769 O O . ARG A 1 100 ? -6.575 -8.750 9.181 1.00 55.56 100 ARG A O 1
ATOM 776 N N . ARG A 1 101 ? -8.783 -8.272 9.176 1.00 56.16 101 ARG A N 1
ATOM 777 C CA . ARG A 1 101 ? -8.634 -7.241 10.208 1.00 56.16 101 ARG A CA 1
ATOM 778 C C . ARG A 1 101 ? -8.180 -7.994 11.441 1.00 56.16 101 ARG A C 1
ATOM 780 O O . ARG A 1 101 ? -8.899 -8.859 11.942 1.00 56.16 101 ARG A O 1
ATOM 787 N N . THR A 1 102 ? -6.964 -7.706 11.889 1.00 49.75 102 THR A N 1
ATOM 788 C CA . THR A 1 102 ? -6.520 -8.109 13.208 1.00 49.75 102 THR A CA 1
ATOM 789 C C . THR A 1 102 ? -7.518 -7.471 14.152 1.00 49.75 102 THR A C 1
ATOM 791 O O . THR A 1 102 ? -7.437 -6.288 14.469 1.00 49.75 102 THR A O 1
ATOM 794 N N . THR A 1 103 ? -8.518 -8.254 14.550 1.00 45.00 103 THR A N 1
ATOM 795 C CA . THR A 1 103 ? -9.234 -8.043 15.790 1.00 45.00 103 THR A CA 1
ATOM 796 C C . THR A 1 103 ? -8.120 -8.115 16.812 1.00 45.00 103 THR A C 1
ATOM 798 O O . THR A 1 103 ? -7.711 -9.197 17.231 1.00 45.00 103 THR A O 1
ATOM 801 N N . ILE A 1 104 ? -7.515 -6.969 17.114 1.00 46.66 104 ILE A N 1
ATOM 802 C CA . ILE A 1 104 ? -6.766 -6.820 18.338 1.00 46.66 104 ILE A CA 1
ATOM 803 C C . ILE A 1 104 ? -7.857 -7.046 19.370 1.00 46.66 104 ILE A C 1
ATOM 805 O O . ILE A 1 104 ? -8.607 -6.135 19.710 1.00 46.66 104 ILE A O 1
ATOM 809 N N . LEU A 1 105 ? -8.008 -8.300 19.810 1.00 39.38 105 LEU A N 1
ATOM 810 C CA . LEU A 1 105 ? -8.394 -8.541 21.184 1.00 39.38 105 LEU A CA 1
ATOM 811 C C . LEU A 1 105 ? -7.487 -7.579 21.941 1.00 39.38 105 LEU A C 1
ATOM 813 O O . LEU A 1 105 ? -6.267 -7.738 21.790 1.00 39.38 105 LEU A O 1
ATOM 817 N N . PRO A 1 106 ? -8.029 -6.518 22.579 1.00 43.38 106 PRO A N 1
ATOM 818 C CA . PRO A 1 106 ? -7.207 -5.589 23.334 1.00 43.38 106 PRO A CA 1
ATOM 819 C C . PRO A 1 106 ? -6.271 -6.476 24.122 1.00 43.38 106 PRO A C 1
ATOM 821 O O . PRO A 1 106 ? -6.763 -7.398 24.782 1.00 43.38 106 PRO A O 1
ATOM 824 N N . GLN A 1 107 ? -4.956 -6.317 23.905 1.00 42.31 107 GLN A N 1
ATOM 825 C CA . GLN A 1 107 ? -3.967 -7.087 24.645 1.00 42.31 107 GLN A CA 1
ATOM 826 C C . GLN A 1 107 ? -4.491 -7.109 26.066 1.00 42.31 107 GLN A C 1
ATOM 828 O O . GLN A 1 107 ? -4.749 -6.035 26.614 1.00 42.31 107 GLN A O 1
ATOM 833 N N . GLN A 1 108 ? -4.783 -8.303 26.588 1.00 44.31 108 GLN A N 1
ATOM 834 C CA . GLN A 1 108 ? -5.100 -8.461 27.990 1.00 44.31 108 GLN A CA 1
ATOM 835 C C . GLN A 1 108 ? -3.901 -7.855 28.708 1.00 44.31 108 GLN A C 1
ATOM 837 O O . GLN A 1 108 ? -2.874 -8.510 28.871 1.00 44.31 108 GLN A O 1
ATOM 842 N N . GLN A 1 109 ? -4.006 -6.571 29.057 1.00 46.25 109 GLN A N 1
ATOM 843 C CA . GLN A 1 109 ? -3.228 -5.965 30.104 1.00 46.25 109 GLN A CA 1
ATOM 844 C C . GLN A 1 109 ? -3.511 -6.892 31.266 1.00 46.25 109 GLN A C 1
ATOM 846 O O . GLN A 1 109 ? -4.638 -6.952 31.764 1.00 46.25 109 GLN A O 1
ATOM 851 N N . ALA A 1 110 ? -2.522 -7.731 31.574 1.00 48.97 110 ALA A N 1
ATOM 852 C CA . ALA A 1 110 ? -2.575 -8.579 32.740 1.00 48.97 110 ALA A CA 1
ATO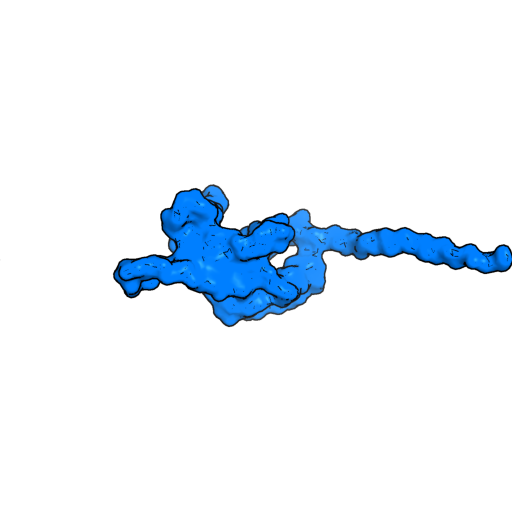M 853 C C . ALA A 1 110 ? -2.997 -7.659 33.892 1.00 48.97 110 ALA A C 1
ATOM 855 O O . ALA A 1 110 ? -2.410 -6.576 34.018 1.00 48.97 110 ALA A O 1
ATOM 856 N N . PRO A 1 111 ? -4.050 -8.003 34.652 1.00 44.41 111 PRO A N 1
ATOM 857 C CA . PRO A 1 111 ? -4.481 -7.161 35.749 1.00 44.41 111 PRO A CA 1
ATOM 858 C C . PRO A 1 111 ? -3.264 -6.976 36.644 1.00 44.41 111 PRO A C 1
ATOM 860 O O . PRO A 1 111 ? -2.686 -7.946 37.135 1.00 44.41 111 PRO A O 1
ATOM 863 N N . ILE A 1 112 ? -2.819 -5.728 36.758 1.00 54.22 112 ILE A N 1
ATOM 864 C CA . ILE A 1 112 ? -1.710 -5.354 37.619 1.00 54.22 112 ILE A CA 1
ATOM 865 C C . ILE A 1 112 ? -2.230 -5.661 39.019 1.00 54.22 112 ILE A C 1
ATOM 867 O O . ILE A 1 112 ? -3.101 -4.955 39.531 1.00 54.22 112 ILE A O 1
ATOM 871 N N . ALA A 1 113 ? -1.801 -6.795 39.574 1.00 50.34 113 ALA A N 1
ATOM 872 C CA . ALA A 1 113 ? -2.217 -7.238 40.888 1.00 50.34 113 ALA A CA 1
ATOM 873 C C . ALA A 1 113 ? -1.882 -6.122 41.878 1.00 50.34 113 ALA A C 1
ATOM 875 O O . ALA A 1 113 ? -0.719 -5.780 42.096 1.00 50.34 113 ALA A O 1
ATOM 876 N N . THR A 1 114 ? -2.927 -5.501 42.416 1.00 52.78 114 THR A N 1
ATOM 877 C CA . THR A 1 114 ? -2.813 -4.503 43.469 1.00 52.78 114 THR A CA 1
ATOM 878 C C . THR A 1 114 ? -2.511 -5.265 44.753 1.00 52.78 114 THR A C 1
ATOM 880 O O . THR A 1 114 ? -3.422 -5.722 45.433 1.00 52.78 114 THR A O 1
ATOM 883 N N . SER A 1 115 ? -1.229 -5.473 45.046 1.00 43.44 115 SER A N 1
ATOM 884 C CA . SER A 1 115 ? -0.802 -6.008 46.338 1.00 43.44 115 SER A CA 1
ATOM 885 C C . SER A 1 115 ? -0.574 -4.852 47.310 1.00 43.44 115 SER A C 1
ATOM 887 O O . SER A 1 115 ? 0.439 -4.161 47.240 1.00 43.44 115 SER A O 1
ATOM 889 N N . ILE A 1 116 ? -1.549 -4.648 48.192 1.00 45.66 116 ILE A N 1
ATOM 890 C CA . ILE A 1 116 ? -1.468 -3.957 49.492 1.00 45.66 116 ILE A CA 1
ATOM 891 C C . ILE A 1 116 ? -2.287 -4.876 50.424 1.00 45.66 116 ILE A C 1
ATOM 893 O O . ILE A 1 116 ? -3.375 -5.276 49.991 1.00 45.66 116 ILE A O 1
ATOM 897 N N . PRO A 1 117 ? -1.816 -5.297 51.616 1.00 55.00 117 PRO A N 1
ATOM 898 C CA . PRO A 1 117 ? -1.109 -4.504 52.630 1.00 55.00 117 PRO A CA 1
ATOM 899 C C . PRO A 1 117 ? 0.244 -5.039 53.114 1.00 55.00 117 PRO A C 1
ATOM 901 O O . PRO A 1 117 ? 0.576 -6.214 52.845 1.00 55.00 117 PRO A O 1
#

Foldseek 3Di:
DDLQALLQVLLLVLVVCQVVPWAKDFDDPRHDDRPPPDDSVSNLVSVVVCVVQPQKDWDADDDVPPPPTRITIIHGDPNSVCCLAVVPDRPDRHDHPPVSSPPCPPPPPPPPPPDDD

pLDDT: mean 79.13, std 17.33, range [39.38, 95.69]

Sequence (117 aa):
MKDSVVRGRLLQLLYERRSEGSIPFGRGEQAVPPPGGISRRDWLRAVAQLSEYRLIDWTPLEDQSGMGLLAGVAKINDFGIKVLEAGAAPPIRISIDESRRTTILPQQQAPIATSIP